Protein AF-A0AAU5YDT7-F1 (afdb_monomer_lite)

Secondary structure (DSSP, 8-state):
--SSPPHHHHHHHHHHHHHS--------B-TTS-B-SSSS--EE--SSTT--EEHHHHHHHHHHHHHHHHHHHHHHHHHHHHHHHHHHHHHHHHHTTS--

Sequence (100 aa):
MPEPLTDEYLKETQRIVAAAPTGPWAVEPNEYGLPDQVGPICYLETWADTQRIPVVEFIAFAREALPRYVGEVARLKDRVRELEVDALQSVTTGVERDDC

Foldseek 3Di:
DDPPDDPVNLVVLLVVLVPPDPDPLDQDADPVGFRQPPHDDQFDDDPDPPDTDGVSNVVNVCSVVVNVVSVVVVVVVVVVVVVVVVVVVVVVVVVVPPPD

pLDDT: mean 82.99, std 10.42, range [44.56, 93.69]

Structure (mmCIF, N/CA/C/O backbone):
data_AF-A0AAU5YDT7-F1
#
_entry.id   AF-A0AAU5YDT7-F1
#
loop_
_atom_site.group_PDB
_atom_site.id
_atom_site.type_symbol
_atom_site.label_atom_id
_atom_site.label_alt_id
_atom_site.label_comp_id
_atom_site.label_asym_id
_atom_site.label_entity_id
_atom_site.label_seq_id
_atom_site.pdbx_PDB_ins_code
_atom_site.Cartn_x
_atom_site.Cartn_y
_atom_site.Cartn_z
_atom_site.occupancy
_atom_site.B_iso_or_equiv
_atom_site.auth_seq_id
_atom_site.auth_comp_id
_atom_site.auth_asym_id
_atom_site.auth_atom_id
_atom_site.pdbx_PDB_model_num
ATOM 1 N N . MET A 1 1 ? 5.642 9.383 10.529 1.00 67.88 1 MET A N 1
ATOM 2 C CA . MET A 1 1 ? 4.271 8.836 10.526 1.00 67.88 1 MET A CA 1
ATOM 3 C C . MET A 1 1 ? 3.678 9.113 11.897 1.00 67.88 1 MET A C 1
ATOM 5 O O . MET A 1 1 ? 4.394 8.876 12.862 1.00 67.88 1 MET A O 1
ATOM 9 N N . PRO A 1 2 ? 2.477 9.703 12.007 1.00 74.56 2 PRO A N 1
ATOM 10 C CA . PRO A 1 2 ? 1.847 9.914 13.307 1.00 74.56 2 PRO A CA 1
ATOM 11 C C . PRO A 1 2 ? 1.399 8.571 13.895 1.00 74.56 2 PRO A C 1
ATOM 13 O O . PRO A 1 2 ? 0.846 7.746 13.174 1.00 74.56 2 PRO A O 1
ATOM 16 N N . GLU A 1 3 ? 1.620 8.358 15.189 1.00 77.50 3 GLU A N 1
ATOM 17 C CA . GLU A 1 3 ? 1.122 7.186 15.911 1.00 77.50 3 GLU A CA 1
ATOM 18 C C . GLU A 1 3 ? 0.261 7.654 17.096 1.00 77.50 3 GLU A C 1
ATOM 20 O O . GLU A 1 3 ? 0.758 8.420 17.926 1.00 77.50 3 GLU A O 1
ATOM 25 N N . PRO A 1 4 ? -1.022 7.243 17.182 1.00 82.56 4 PRO A N 1
ATOM 26 C CA . PRO A 1 4 ? -1.762 6.418 16.218 1.00 82.56 4 PRO A CA 1
ATOM 27 C C . PRO A 1 4 ? -2.064 7.157 14.897 1.00 82.56 4 PRO A C 1
ATOM 29 O O . PRO A 1 4 ? -2.126 8.386 14.848 1.00 82.56 4 PRO A O 1
ATOM 32 N N . LEU A 1 5 ? -2.285 6.403 13.813 1.00 86.44 5 LEU A N 1
ATOM 33 C CA . LEU A 1 5 ? -2.656 6.967 12.509 1.00 86.44 5 LEU A CA 1
ATOM 34 C C . LEU A 1 5 ? -3.983 7.738 12.608 1.00 86.44 5 LEU A C 1
ATOM 36 O O . LEU A 1 5 ? -4.993 7.176 13.033 1.00 86.44 5 LEU A O 1
ATOM 40 N N . THR A 1 6 ? -4.022 8.994 12.161 1.00 89.44 6 THR A N 1
ATOM 41 C CA . THR A 1 6 ? -5.255 9.804 12.118 1.00 89.44 6 THR A CA 1
ATOM 42 C C . THR A 1 6 ? -6.086 9.520 10.862 1.00 89.44 6 THR A C 1
ATOM 44 O O . THR A 1 6 ? -5.591 8.948 9.889 1.00 89.44 6 THR A O 1
ATOM 47 N N . ASP A 1 7 ? -7.366 9.907 10.860 1.00 88.88 7 ASP A N 1
ATOM 48 C CA . ASP A 1 7 ? -8.232 9.738 9.679 1.00 88.88 7 ASP A CA 1
ATOM 49 C C . ASP A 1 7 ? -7.811 10.664 8.543 1.00 88.88 7 ASP A C 1
ATOM 51 O O . ASP A 1 7 ? -7.847 10.279 7.377 1.00 88.88 7 ASP A O 1
ATOM 55 N N . GLU A 1 8 ? -7.383 11.879 8.878 1.00 88.81 8 GLU A N 1
ATOM 56 C CA . GLU A 1 8 ? -6.848 12.851 7.931 1.00 88.81 8 GLU A CA 1
ATOM 57 C C . GLU A 1 8 ? -5.616 12.287 7.226 1.00 88.81 8 GLU A C 1
ATOM 59 O O . GLU A 1 8 ? -5.504 12.396 6.006 1.00 88.81 8 GLU A O 1
ATOM 64 N N . TYR A 1 9 ? -4.732 11.621 7.974 1.00 89.56 9 TYR A N 1
ATOM 65 C CA . TYR A 1 9 ? -3.542 10.990 7.416 1.00 89.56 9 TYR A CA 1
ATOM 66 C C . TYR A 1 9 ? -3.894 9.843 6.459 1.00 89.56 9 TYR A C 1
ATOM 68 O O . TYR A 1 9 ? -3.312 9.739 5.379 1.00 89.56 9 TYR A O 1
ATOM 76 N N . LEU A 1 10 ? -4.876 9.007 6.811 1.00 90.06 10 LEU A N 1
ATOM 77 C CA . LEU A 1 10 ? -5.341 7.924 5.938 1.00 90.06 10 LEU A CA 1
ATOM 78 C C . LEU A 1 10 ? -6.011 8.455 4.667 1.00 90.06 10 LEU A C 1
ATOM 80 O O . LEU A 1 10 ? -5.711 7.970 3.577 1.00 90.06 10 LEU A O 1
ATOM 84 N N . LYS A 1 11 ? -6.858 9.485 4.784 1.00 90.44 11 LYS A N 1
ATOM 85 C CA . LYS A 1 11 ? -7.490 10.153 3.634 1.00 90.44 11 LYS A CA 1
ATOM 86 C C . LYS A 1 11 ? -6.448 10.743 2.695 1.00 90.44 11 LYS A C 1
ATOM 88 O O . LYS A 1 11 ? -6.558 10.583 1.482 1.00 90.44 11 LYS A O 1
ATOM 93 N N . GLU A 1 12 ? -5.435 11.406 3.243 1.00 92.25 12 GLU A N 1
ATOM 94 C CA . GLU A 1 12 ? -4.364 11.984 2.438 1.00 92.25 12 GLU A CA 1
ATOM 95 C C . GLU A 1 12 ? -3.523 10.900 1.757 1.00 92.25 12 GLU A C 1
ATOM 97 O O . GLU A 1 12 ? -3.283 10.965 0.553 1.00 92.25 12 GLU A O 1
ATOM 102 N N . THR A 1 13 ? -3.182 9.832 2.480 1.00 89.69 13 THR A N 1
ATOM 103 C CA . THR A 1 13 ? -2.478 8.671 1.915 1.00 89.69 13 THR A CA 1
ATOM 104 C C . THR A 1 13 ? -3.275 8.045 0.769 1.00 89.69 13 THR A C 1
ATOM 106 O O . THR A 1 13 ? -2.722 7.766 -0.293 1.00 89.69 13 THR A O 1
ATOM 109 N N . GLN A 1 14 ? -4.590 7.879 0.935 1.00 89.44 14 GLN A N 1
ATOM 110 C CA . GLN A 1 14 ? -5.465 7.358 -0.113 1.00 89.44 14 GLN A CA 1
ATOM 111 C C . GLN A 1 14 ? -5.471 8.254 -1.359 1.00 89.44 14 GLN A C 1
ATOM 113 O O . GLN A 1 14 ? -5.431 7.734 -2.473 1.00 89.44 14 GLN A O 1
ATOM 118 N N . ARG A 1 15 ? -5.492 9.585 -1.194 1.00 89.81 15 ARG A N 1
ATOM 119 C CA . ARG A 1 15 ? -5.413 10.532 -2.320 1.00 89.81 15 ARG A CA 1
ATOM 120 C C . ARG A 1 15 ? -4.093 10.413 -3.068 1.00 89.81 15 ARG A C 1
ATOM 122 O O . ARG A 1 15 ? -4.113 10.349 -4.292 1.00 89.81 15 ARG A O 1
ATOM 129 N N . ILE A 1 16 ? -2.972 10.346 -2.348 1.00 89.44 16 ILE A N 1
ATOM 130 C CA . ILE A 1 16 ? -1.637 10.189 -2.943 1.00 89.44 16 ILE A CA 1
ATOM 131 C C . ILE A 1 16 ? -1.571 8.892 -3.755 1.00 89.44 16 ILE A C 1
ATOM 133 O O . ILE A 1 16 ? -1.170 8.907 -4.917 1.00 89.44 16 ILE A O 1
ATOM 137 N N . VAL A 1 17 ? -2.023 7.780 -3.170 1.00 87.62 17 VAL A N 1
ATOM 138 C CA . VAL A 1 17 ? -2.055 6.473 -3.840 1.00 87.62 17 VAL A CA 1
ATOM 139 C C . VAL A 1 17 ? -2.961 6.503 -5.076 1.00 87.62 17 VAL A C 1
ATOM 141 O O . VAL A 1 17 ? -2.587 5.978 -6.122 1.00 87.62 17 VAL A O 1
ATOM 144 N N . ALA A 1 18 ? -4.131 7.142 -4.992 1.00 86.31 18 ALA A N 1
ATOM 145 C CA . ALA A 1 18 ? -5.064 7.255 -6.113 1.00 86.31 18 ALA A CA 1
ATOM 146 C C . ALA A 1 18 ? -4.549 8.165 -7.243 1.00 86.31 18 ALA A C 1
ATOM 148 O O . ALA A 1 18 ? -4.871 7.933 -8.407 1.00 86.31 18 ALA A O 1
ATOM 149 N N . ALA A 1 19 ? -3.749 9.182 -6.913 1.00 87.19 19 ALA A N 1
ATOM 150 C CA . ALA A 1 19 ? -3.140 10.095 -7.877 1.00 87.19 19 ALA A CA 1
ATOM 151 C C . ALA A 1 19 ? -1.902 9.505 -8.575 1.00 87.19 19 ALA A C 1
ATOM 153 O O . ALA A 1 19 ? -1.413 10.087 -9.545 1.00 87.19 19 ALA A O 1
ATOM 154 N N . ALA A 1 20 ? -1.385 8.366 -8.100 1.00 83.06 20 ALA A N 1
ATOM 155 C CA . ALA A 1 20 ? -0.212 7.738 -8.685 1.00 83.06 20 ALA A CA 1
ATOM 156 C C . ALA A 1 20 ? -0.485 7.330 -10.151 1.00 83.06 20 ALA A C 1
ATOM 158 O O . ALA A 1 20 ? -1.471 6.628 -10.426 1.00 83.06 20 ALA A O 1
ATOM 159 N N . PRO A 1 21 ? 0.379 7.739 -11.103 1.00 78.56 21 PRO A N 1
ATOM 160 C CA . PRO A 1 21 ? 0.159 7.517 -12.527 1.00 78.56 21 PRO A CA 1
ATOM 161 C C . PRO A 1 21 ? 0.004 6.034 -12.856 1.00 78.56 21 PRO A C 1
ATOM 163 O O . PRO A 1 21 ? 0.554 5.160 -12.188 1.00 78.56 21 PRO A O 1
ATOM 166 N N . THR A 1 22 ? -0.779 5.742 -13.896 1.00 73.81 22 THR A N 1
ATOM 167 C CA . THR A 1 22 ? -1.146 4.361 -14.220 1.00 73.81 22 THR A CA 1
ATOM 168 C C . THR A 1 22 ? -0.001 3.560 -14.802 1.00 73.81 22 THR A C 1
ATOM 170 O O . THR A 1 22 ? 0.082 2.386 -14.464 1.00 73.81 22 THR A O 1
ATOM 173 N N . GLY A 1 23 ? 0.865 4.235 -15.570 1.00 68.06 23 GLY A N 1
ATOM 174 C CA . GLY A 1 23 ? 2.113 3.756 -16.165 1.00 68.06 23 GLY A CA 1
ATOM 175 C C . GLY A 1 23 ? 1.986 2.512 -17.057 1.00 68.06 23 GLY A C 1
ATOM 176 O O . GLY A 1 23 ? 1.221 1.597 -16.764 1.00 68.06 23 GLY A O 1
ATOM 177 N N . PRO A 1 24 ? 2.793 2.384 -18.117 1.00 70.31 24 PRO A N 1
ATOM 178 C CA . PRO A 1 24 ? 3.411 1.099 -18.384 1.00 70.31 24 PRO A CA 1
ATOM 179 C C . PRO A 1 24 ? 4.528 0.893 -17.344 1.00 70.31 24 PRO A C 1
ATOM 181 O O . PRO A 1 24 ? 5.502 1.637 -17.322 1.00 70.31 24 PRO A O 1
ATOM 184 N N . TRP A 1 25 ? 4.373 -0.094 -16.457 1.00 77.44 25 TRP A N 1
ATOM 185 C CA . TRP A 1 25 ? 5.394 -0.480 -15.463 1.00 77.44 25 TRP A CA 1
ATOM 186 C C . TRP A 1 25 ? 6.165 -1.738 -15.878 1.00 77.44 25 TRP A C 1
ATOM 188 O O . TRP A 1 25 ? 6.690 -2.469 -15.041 1.00 77.44 25 TRP A O 1
ATOM 198 N N . ALA A 1 26 ? 6.184 -2.030 -17.179 1.00 82.88 26 ALA A N 1
ATOM 199 C CA . ALA A 1 26 ? 6.962 -3.137 -17.705 1.00 82.88 26 ALA A CA 1
ATOM 200 C C . ALA A 1 26 ? 8.456 -2.877 -17.472 1.00 82.88 26 ALA A C 1
ATOM 202 O O . ALA A 1 26 ? 8.932 -1.744 -17.569 1.00 82.88 26 ALA A O 1
ATOM 203 N N . VAL A 1 27 ? 9.192 -3.938 -17.151 1.00 84.81 27 VAL A N 1
ATOM 204 C CA . VAL A 1 27 ? 10.639 -3.853 -16.977 1.00 84.81 27 VAL A CA 1
ATOM 205 C C . VAL A 1 27 ? 11.305 -3.717 -18.349 1.00 84.81 27 VAL A C 1
ATOM 207 O O . VAL A 1 27 ? 11.172 -4.597 -19.196 1.00 84.81 27 VAL A O 1
ATOM 210 N N . GLU A 1 28 ? 12.033 -2.624 -18.549 1.00 87.38 28 GLU A N 1
ATOM 211 C CA . GLU A 1 28 ? 12.803 -2.304 -19.744 1.00 87.38 28 GLU A CA 1
ATOM 212 C C . GLU A 1 28 ? 14.292 -2.289 -19.370 1.00 87.38 28 GLU A C 1
ATOM 214 O O . GLU A 1 28 ? 14.690 -1.532 -18.479 1.00 87.38 28 GLU A O 1
ATOM 219 N N . PRO A 1 29 ? 15.125 -3.134 -19.997 1.00 87.38 29 PRO A N 1
ATOM 220 C CA . PRO A 1 29 ? 16.553 -3.161 -19.719 1.00 87.38 29 PRO A CA 1
ATOM 221 C C . PRO A 1 29 ? 17.275 -1.958 -20.346 1.00 87.38 29 PRO A C 1
ATOM 223 O O . PRO A 1 29 ? 16.960 -1.544 -21.461 1.00 87.38 29 PRO A O 1
ATOM 226 N N . ASN A 1 30 ? 18.291 -1.440 -19.656 1.00 86.12 30 ASN A N 1
ATOM 227 C CA . ASN A 1 30 ? 19.221 -0.444 -20.187 1.00 86.12 30 ASN A CA 1
ATOM 228 C C . ASN A 1 30 ? 20.297 -1.081 -21.095 1.00 86.12 30 ASN A C 1
ATOM 230 O O . ASN A 1 30 ? 20.283 -2.284 -21.366 1.00 86.12 30 ASN A O 1
ATOM 234 N N . GLU A 1 31 ? 21.270 -0.281 -21.542 1.00 88.75 31 GLU A N 1
ATOM 235 C CA . GLU A 1 31 ? 22.378 -0.730 -22.405 1.00 88.75 31 GLU A CA 1
ATOM 236 C C . GLU A 1 31 ? 23.256 -1.840 -21.788 1.00 88.75 31 GLU A C 1
ATOM 238 O O . GLU A 1 31 ? 23.920 -2.577 -22.515 1.00 88.75 31 GLU A O 1
ATOM 243 N N . TYR A 1 32 ? 23.213 -2.008 -20.462 1.00 86.81 32 TYR A N 1
ATOM 244 C CA . TYR A 1 32 ? 23.917 -3.054 -19.713 1.00 86.81 32 TYR A CA 1
ATOM 245 C C . TYR A 1 32 ? 23.024 -4.258 -19.372 1.00 86.81 32 TYR A C 1
ATOM 247 O O . TYR A 1 32 ? 23.467 -5.175 -18.680 1.00 86.81 32 TYR A O 1
ATOM 255 N N . GLY A 1 33 ? 21.767 -4.271 -19.827 1.00 86.38 33 GLY A N 1
ATOM 256 C CA . GLY A 1 33 ? 20.802 -5.325 -19.513 1.00 86.38 33 GLY A CA 1
ATOM 257 C C . GLY A 1 33 ? 20.171 -5.214 -18.120 1.00 86.38 33 GLY A C 1
ATOM 258 O O . GLY A 1 33 ? 19.590 -6.190 -17.646 1.00 86.38 33 GLY A O 1
ATOM 259 N N . LEU A 1 34 ? 20.291 -4.064 -17.447 1.00 86.88 34 LEU A N 1
ATOM 260 C CA . LEU A 1 34 ? 19.790 -3.842 -16.087 1.00 86.88 34 LEU A CA 1
ATOM 261 C C . LEU A 1 34 ? 18.457 -3.073 -16.087 1.00 86.88 34 LEU A C 1
ATOM 263 O O . LEU A 1 34 ? 18.268 -2.200 -16.933 1.00 86.88 34 LEU A O 1
ATOM 267 N N . PRO A 1 35 ? 17.542 -3.350 -15.141 1.00 84.88 35 PRO A N 1
ATOM 268 C CA . PRO A 1 35 ? 16.306 -2.586 -14.985 1.00 84.88 35 PRO A CA 1
ATOM 269 C C . PRO A 1 35 ? 16.603 -1.231 -14.323 1.00 84.88 35 PRO A C 1
ATOM 271 O O . PRO A 1 35 ? 16.903 -1.184 -13.135 1.00 84.88 35 PRO A O 1
ATOM 274 N N . ASP A 1 36 ? 16.558 -0.134 -15.077 1.00 82.56 36 ASP A N 1
ATOM 275 C CA . ASP A 1 36 ? 17.075 1.182 -14.647 1.00 82.56 36 ASP A CA 1
ATOM 276 C C . ASP A 1 36 ? 16.108 2.343 -14.956 1.00 82.56 36 ASP A C 1
ATOM 278 O O . ASP A 1 36 ? 16.502 3.476 -15.213 1.00 82.56 36 ASP A O 1
ATOM 282 N N . GLN A 1 37 ? 14.796 2.082 -14.971 1.00 84.50 37 GLN A N 1
ATOM 283 C CA . GLN A 1 37 ? 13.820 3.119 -15.350 1.00 84.50 37 GLN A CA 1
ATOM 284 C C . GLN A 1 37 ? 13.459 4.087 -14.208 1.00 84.50 37 GLN A C 1
ATOM 286 O O . GLN A 1 37 ? 12.735 5.055 -14.433 1.00 84.50 37 GLN A O 1
ATOM 291 N N . VAL A 1 38 ? 13.911 3.830 -12.974 1.00 78.19 38 VAL A N 1
ATOM 292 C CA . VAL A 1 38 ? 13.449 4.533 -11.754 1.00 78.19 38 VAL A CA 1
ATOM 293 C C . VAL A 1 38 ? 14.577 5.099 -10.883 1.00 78.19 38 VAL A C 1
ATOM 295 O O . VAL A 1 38 ? 14.320 5.548 -9.767 1.00 78.19 38 VAL A O 1
ATOM 298 N N . GLY A 1 39 ? 15.809 5.150 -11.400 1.00 75.25 39 GLY A N 1
ATOM 299 C CA . GLY A 1 39 ? 16.962 5.760 -10.732 1.00 75.25 39 GLY A CA 1
ATOM 300 C C . GLY A 1 39 ? 18.071 4.759 -10.388 1.00 75.25 39 GLY A C 1
ATOM 301 O O . GLY A 1 39 ? 17.998 3.605 -10.786 1.00 75.25 39 GLY A O 1
ATOM 302 N N . PRO A 1 40 ? 19.088 5.166 -9.603 1.00 78.31 40 PRO A N 1
ATOM 303 C CA . PRO A 1 40 ? 20.379 4.467 -9.497 1.00 78.31 40 PRO A CA 1
ATOM 304 C C . PRO A 1 40 ? 20.322 3.079 -8.836 1.00 78.31 40 PRO A C 1
ATOM 306 O O . PRO A 1 40 ? 21.342 2.399 -8.738 1.00 78.31 40 PRO A O 1
ATOM 309 N N . ILE A 1 41 ? 19.156 2.677 -8.330 1.00 82.38 41 ILE A N 1
ATOM 310 C CA . ILE A 1 41 ? 18.930 1.396 -7.669 1.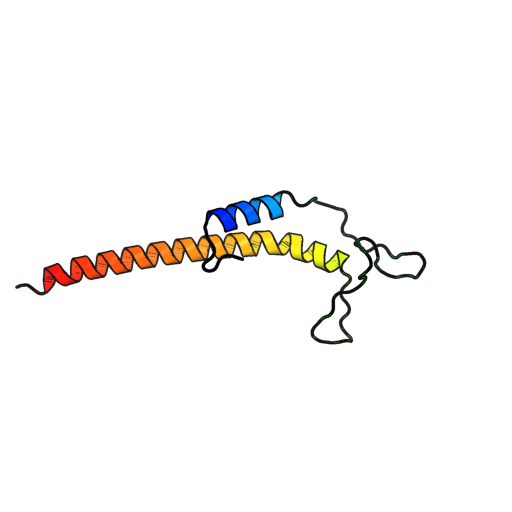00 82.38 41 ILE A CA 1
ATOM 311 C C . ILE A 1 41 ? 18.104 0.528 -8.619 1.00 82.38 41 ILE A C 1
ATOM 313 O O . ILE A 1 41 ? 16.901 0.730 -8.766 1.00 82.38 41 ILE A O 1
ATOM 317 N N . CYS A 1 42 ? 18.747 -0.459 -9.241 1.00 84.50 42 CYS A N 1
ATOM 3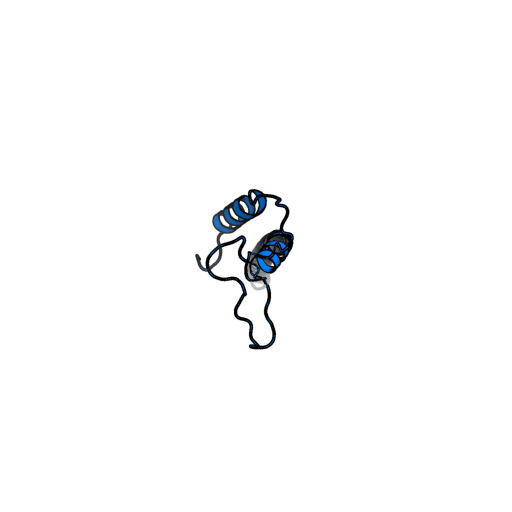18 C CA . CYS A 1 42 ? 18.076 -1.360 -10.181 1.00 84.50 42 CYS A CA 1
ATOM 319 C C . CYS A 1 42 ? 17.216 -2.422 -9.478 1.00 84.50 42 CYS A C 1
ATOM 321 O O . CYS A 1 42 ? 16.157 -2.812 -9.974 1.00 84.50 42 CYS A O 1
ATOM 323 N N . TYR A 1 43 ? 17.658 -2.891 -8.308 1.00 88.06 43 TYR A N 1
ATOM 324 C CA . TYR A 1 43 ? 17.032 -3.988 -7.571 1.00 88.06 43 TYR A CA 1
ATOM 325 C C . TYR A 1 43 ? 16.803 -3.619 -6.110 1.00 88.06 43 TYR A C 1
ATOM 327 O O . TYR A 1 43 ? 17.617 -2.924 -5.508 1.00 88.06 43 TYR A O 1
ATOM 335 N N . LEU A 1 44 ? 15.724 -4.137 -5.531 1.00 87.44 44 LEU A N 1
ATOM 336 C CA . LEU A 1 44 ? 15.518 -4.099 -4.092 1.00 87.44 44 LEU A CA 1
ATOM 337 C C . LEU A 1 44 ? 16.437 -5.076 -3.366 1.00 87.44 44 LEU A C 1
ATOM 339 O O . LEU A 1 44 ? 16.596 -6.225 -3.787 1.00 87.44 44 LEU A O 1
ATOM 343 N N . GLU A 1 45 ? 16.944 -4.633 -2.221 1.00 81.69 45 GLU A N 1
ATOM 344 C CA . GLU A 1 45 ? 17.490 -5.526 -1.207 1.00 81.69 45 GLU A CA 1
ATOM 345 C C . GLU A 1 45 ? 16.336 -6.309 -0.576 1.00 81.69 45 GLU A C 1
ATOM 347 O O . GLU A 1 45 ? 15.359 -5.737 -0.086 1.00 81.69 45 GLU A O 1
ATOM 352 N N . THR A 1 46 ? 16.427 -7.632 -0.628 1.00 82.00 46 THR A N 1
ATOM 353 C CA . THR A 1 46 ? 15.456 -8.527 0.000 1.00 82.00 46 THR A CA 1
ATOM 354 C C . THR A 1 46 ? 16.126 -9.288 1.143 1.00 82.00 46 THR A C 1
ATOM 356 O O . THR A 1 46 ? 17.316 -9.138 1.404 1.00 82.00 46 THR A O 1
ATOM 359 N N . TRP A 1 47 ? 15.363 -10.125 1.844 1.00 78.94 47 TRP A N 1
ATOM 360 C CA . TRP A 1 47 ? 15.880 -10.958 2.932 1.00 78.94 47 TRP A CA 1
ATOM 361 C C . TRP A 1 47 ? 16.885 -12.034 2.466 1.00 78.94 47 TRP A C 1
ATOM 363 O O . TRP A 1 47 ? 17.509 -12.675 3.310 1.00 78.94 47 TRP A O 1
ATOM 373 N N . ALA A 1 48 ? 17.038 -12.248 1.152 1.00 84.56 48 ALA A N 1
ATOM 374 C CA . ALA A 1 48 ? 17.986 -13.189 0.567 1.00 84.56 48 ALA A CA 1
ATOM 375 C C . ALA A 1 48 ? 18.709 -12.575 -0.643 1.00 84.56 48 ALA A C 1
ATOM 377 O O . ALA A 1 48 ? 18.071 -12.169 -1.610 1.00 84.56 48 ALA A O 1
ATOM 378 N N . ASP A 1 49 ? 20.044 -12.620 -0.657 1.00 75.69 49 ASP A N 1
ATOM 379 C CA . ASP A 1 49 ? 20.877 -12.042 -1.731 1.00 75.69 49 ASP A CA 1
ATOM 380 C C . ASP A 1 49 ? 20.606 -12.632 -3.130 1.00 75.69 49 ASP A C 1
ATOM 382 O O . ASP A 1 49 ? 20.920 -12.028 -4.160 1.00 75.69 49 ASP A O 1
ATOM 386 N N . THR A 1 50 ? 20.027 -13.834 -3.181 1.00 80.75 50 THR A N 1
ATOM 387 C CA . THR A 1 50 ? 19.641 -14.521 -4.421 1.00 80.75 50 THR A CA 1
ATOM 388 C C . THR A 1 50 ? 18.314 -14.029 -4.992 1.00 80.75 50 THR A C 1
ATOM 390 O O . THR A 1 50 ? 18.035 -14.262 -6.168 1.00 80.75 50 THR A O 1
ATOM 393 N N . GLN A 1 51 ? 17.496 -13.340 -4.195 1.00 81.50 51 GLN A N 1
ATOM 394 C CA . GLN A 1 51 ? 16.233 -12.759 -4.628 1.00 81.50 51 GLN A CA 1
ATOM 395 C C . GLN A 1 51 ? 16.451 -11.298 -5.008 1.00 81.50 51 GLN A C 1
ATOM 397 O O . GLN A 1 51 ? 16.559 -10.415 -4.159 1.00 81.50 51 GLN A O 1
ATOM 402 N N . ARG A 1 52 ? 16.495 -11.051 -6.317 1.00 84.00 52 ARG A N 1
ATOM 403 C CA . ARG A 1 52 ? 16.565 -9.708 -6.888 1.00 84.00 52 ARG A CA 1
ATOM 404 C C . ARG A 1 52 ? 15.228 -9.362 -7.514 1.00 84.00 52 ARG A C 1
ATOM 406 O O . ARG A 1 52 ? 14.822 -9.999 -8.481 1.00 84.00 52 ARG A O 1
ATOM 413 N N . ILE A 1 53 ? 14.570 -8.344 -6.971 1.00 87.75 53 ILE A N 1
ATOM 414 C CA . ILE A 1 53 ? 13.321 -7.812 -7.518 1.00 87.75 53 ILE A CA 1
ATOM 415 C C . ILE A 1 53 ? 13.644 -6.459 -8.154 1.00 87.75 53 ILE A C 1
ATOM 417 O O . ILE A 1 53 ? 14.124 -5.577 -7.436 1.00 87.75 53 ILE A O 1
ATOM 421 N N . PRO A 1 54 ? 13.434 -6.273 -9.469 1.00 90.00 54 PRO A N 1
ATOM 422 C CA . PRO A 1 54 ? 13.559 -4.970 -10.110 1.00 90.00 54 PRO A CA 1
ATOM 423 C C . PRO A 1 54 ? 12.71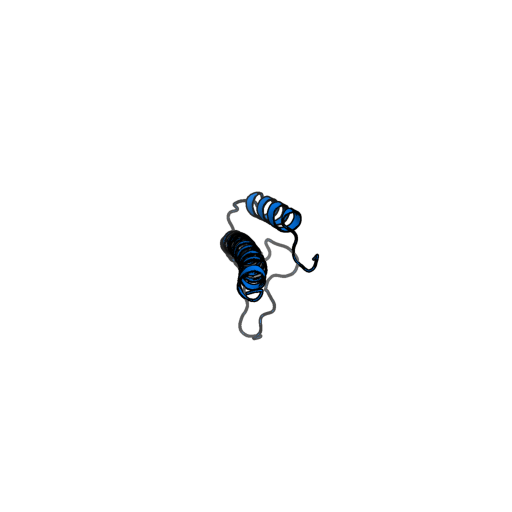9 -3.914 -9.387 1.00 90.00 54 PRO A C 1
ATOM 425 O O . PRO A 1 54 ? 11.546 -4.146 -9.091 1.00 90.00 54 PRO A O 1
ATOM 428 N N . VAL A 1 55 ? 13.281 -2.732 -9.131 1.00 89.19 55 VAL A N 1
ATOM 429 C CA . VAL A 1 55 ? 12.556 -1.674 -8.398 1.00 89.19 55 VAL A CA 1
ATOM 430 C C . VAL A 1 55 ? 11.275 -1.262 -9.130 1.00 89.19 55 VAL A C 1
ATOM 432 O O . VAL A 1 55 ? 10.248 -1.026 -8.498 1.00 89.19 55 VAL A O 1
ATOM 435 N N . VAL A 1 56 ? 11.294 -1.249 -10.465 1.00 88.31 56 VAL A N 1
ATOM 436 C CA . VAL A 1 56 ? 10.108 -0.956 -11.290 1.00 88.31 56 VAL A CA 1
ATOM 437 C C . VAL A 1 56 ? 8.993 -1.975 -11.071 1.00 88.31 56 VAL A C 1
ATOM 439 O O . VAL A 1 56 ? 7.831 -1.602 -10.927 1.00 88.31 56 VAL A O 1
ATOM 442 N N . GLU A 1 57 ? 9.350 -3.256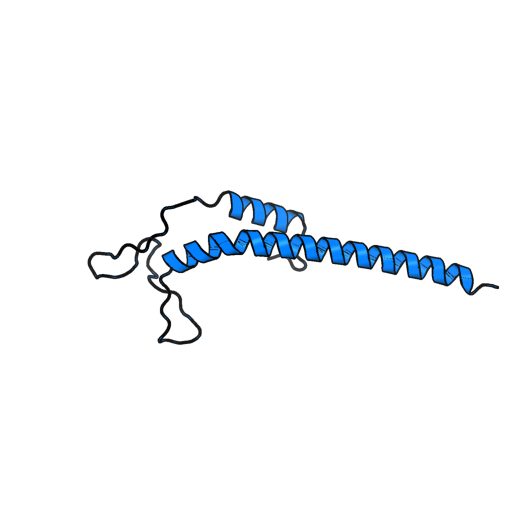 -10.997 1.00 88.25 57 GLU A N 1
ATOM 443 C CA . GLU A 1 57 ? 8.398 -4.340 -10.764 1.00 88.25 57 GLU A CA 1
ATOM 444 C C . GLU A 1 57 ? 7.804 -4.248 -9.353 1.00 88.25 57 GLU A C 1
ATOM 446 O O . GLU A 1 57 ? 6.593 -4.365 -9.164 1.00 88.25 57 GLU A O 1
ATOM 451 N N . PHE A 1 58 ? 8.632 -3.921 -8.360 1.00 88.19 58 PHE A N 1
ATOM 452 C CA . PHE A 1 58 ? 8.146 -3.628 -7.017 1.00 88.19 58 PHE A CA 1
ATOM 453 C C . PHE A 1 58 ? 7.154 -2.460 -6.987 1.00 88.19 58 PHE A C 1
ATOM 455 O O . PHE A 1 58 ? 6.112 -2.569 -6.342 1.00 88.19 58 PHE A O 1
ATOM 462 N N . ILE A 1 59 ? 7.444 -1.357 -7.684 1.00 86.44 59 ILE A N 1
ATOM 463 C CA . ILE A 1 59 ? 6.543 -0.198 -7.760 1.00 86.44 59 ILE A CA 1
ATOM 464 C C . ILE A 1 59 ? 5.203 -0.602 -8.387 1.00 86.44 59 ILE A C 1
ATOM 466 O O . ILE A 1 59 ? 4.151 -0.198 -7.881 1.00 86.44 59 ILE A O 1
ATOM 470 N N . ALA A 1 60 ? 5.226 -1.442 -9.428 1.00 87.19 60 ALA A N 1
ATOM 471 C CA . ALA A 1 60 ? 4.019 -1.982 -10.048 1.00 87.19 60 ALA A CA 1
ATOM 472 C C . ALA A 1 60 ? 3.157 -2.746 -9.028 1.00 87.19 60 ALA A C 1
ATOM 474 O O . ALA A 1 60 ? 1.969 -2.453 -8.878 1.00 87.19 60 ALA A O 1
ATOM 475 N N . PHE A 1 61 ? 3.762 -3.661 -8.261 1.00 87.25 61 PHE A N 1
ATOM 476 C CA . PHE A 1 61 ? 3.054 -4.412 -7.221 1.00 87.25 61 PHE A CA 1
ATOM 477 C C . PHE A 1 61 ? 2.551 -3.523 -6.081 1.00 87.25 61 PHE A C 1
ATOM 479 O O . PHE A 1 61 ? 1.402 -3.649 -5.648 1.00 87.25 61 PHE A O 1
ATOM 486 N N . ALA A 1 62 ? 3.386 -2.602 -5.597 1.00 87.31 62 ALA A N 1
ATOM 487 C CA . ALA A 1 62 ? 3.034 -1.690 -4.516 1.00 87.31 62 ALA A CA 1
ATOM 488 C C . ALA A 1 62 ? 1.810 -0.846 -4.888 1.00 87.31 62 ALA A C 1
ATOM 490 O O . ALA A 1 62 ? 0.8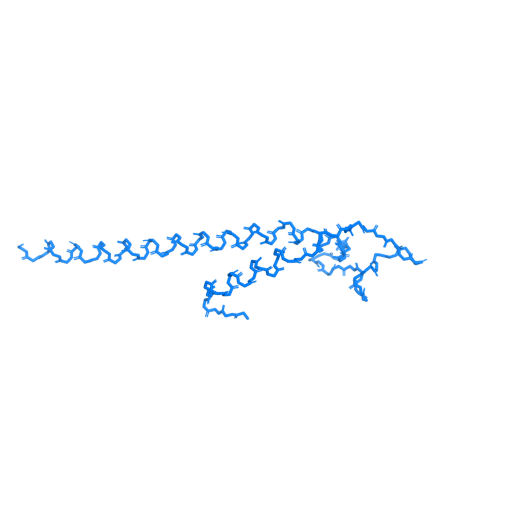95 -0.688 -4.081 1.00 87.31 62 ALA A O 1
ATOM 491 N N . ARG A 1 63 ? 1.737 -0.373 -6.133 1.00 84.12 63 ARG A N 1
ATOM 492 C CA . ARG A 1 63 ? 0.605 0.404 -6.639 1.00 84.12 63 ARG A CA 1
ATOM 493 C C . ARG A 1 63 ? -0.724 -0.351 -6.576 1.00 84.12 63 ARG A C 1
ATOM 495 O O . ARG A 1 63 ? -1.751 0.258 -6.287 1.00 84.12 63 ARG A O 1
ATOM 502 N N . GLU A 1 64 ? -0.727 -1.656 -6.826 1.00 83.69 64 GLU A N 1
ATOM 503 C CA . GLU A 1 64 ? -1.944 -2.470 -6.725 1.00 83.69 64 GLU A CA 1
ATOM 504 C C . GLU A 1 64 ? -2.316 -2.821 -5.280 1.00 83.69 64 GLU A C 1
ATOM 506 O O . GLU A 1 64 ? -3.500 -2.916 -4.940 1.00 83.69 64 GLU A O 1
ATOM 511 N N . ALA A 1 65 ? -1.313 -3.033 -4.428 1.00 88.44 65 ALA A N 1
ATOM 512 C CA . ALA A 1 65 ? -1.507 -3.483 -3.055 1.00 88.44 65 ALA A CA 1
ATOM 513 C C . ALA A 1 65 ? -1.873 -2.337 -2.096 1.00 88.44 65 ALA A C 1
ATOM 515 O O . ALA A 1 65 ? -2.764 -2.495 -1.259 1.00 88.44 65 ALA A O 1
ATOM 516 N N . LEU A 1 66 ? -1.237 -1.169 -2.238 1.00 90.31 66 LEU A N 1
ATOM 517 C CA . LEU A 1 66 ? -1.411 -0.021 -1.341 1.00 90.31 66 LEU A CA 1
ATOM 518 C C . LEU A 1 66 ? -2.874 0.436 -1.184 1.00 90.31 66 LEU A C 1
ATOM 520 O O . LEU A 1 66 ? -3.292 0.618 -0.039 1.00 90.31 66 LEU A O 1
ATOM 524 N N . PRO A 1 67 ? -3.698 0.557 -2.248 1.00 88.06 67 PRO A N 1
ATOM 525 C CA . PRO A 1 67 ? -5.114 0.893 -2.090 1.00 88.06 67 PRO A CA 1
ATOM 526 C C . PRO A 1 67 ? -5.866 -0.092 -1.186 1.00 88.06 67 PRO A C 1
ATOM 528 O O . PRO A 1 67 ? -6.717 0.314 -0.393 1.00 88.06 67 PRO A O 1
ATOM 531 N N . ARG A 1 68 ? -5.543 -1.391 -1.285 1.00 88.62 68 ARG A N 1
ATOM 532 C CA . ARG A 1 68 ? -6.189 -2.451 -0.496 1.00 88.62 68 ARG A CA 1
ATOM 533 C C . ARG A 1 68 ? -5.825 -2.316 0.978 1.00 88.62 68 ARG A C 1
ATOM 535 O O . ARG A 1 68 ? -6.712 -2.372 1.823 1.00 88.62 68 ARG A O 1
ATOM 542 N N . TYR A 1 69 ? -4.546 -2.086 1.271 1.00 91.88 69 TYR A N 1
ATOM 543 C CA . TYR A 1 69 ? -4.059 -1.928 2.642 1.00 91.88 69 TYR A CA 1
ATOM 544 C C . TYR A 1 69 ? -4.599 -0.663 3.306 1.00 91.88 69 TYR A C 1
ATOM 546 O O . TYR A 1 69 ? -5.061 -0.730 4.441 1.00 91.88 69 TYR A O 1
ATOM 554 N N . VAL A 1 70 ? -4.628 0.468 2.595 1.00 90.94 70 VAL A N 1
ATOM 555 C CA . VAL A 1 70 ? -5.215 1.711 3.124 1.00 90.94 70 VAL A CA 1
ATOM 556 C C . VAL A 1 70 ? -6.701 1.520 3.439 1.00 90.94 70 VAL A C 1
ATOM 558 O O . VAL A 1 70 ? -7.159 1.917 4.510 1.00 90.94 70 VAL A O 1
ATOM 561 N N . GLY A 1 71 ? -7.448 0.860 2.546 1.00 87.81 71 GLY A N 1
ATOM 562 C CA . GLY A 1 71 ? -8.858 0.546 2.782 1.00 87.81 71 GLY A CA 1
ATOM 563 C C . GLY A 1 71 ? -9.083 -0.395 3.969 1.00 87.81 71 GLY A C 1
ATOM 564 O O . GLY A 1 71 ? -10.044 -0.216 4.714 1.00 87.81 71 GLY A O 1
ATOM 565 N N . GLU A 1 72 ? -8.200 -1.374 4.172 1.00 92.81 72 GLU A N 1
ATOM 566 C CA . GLU A 1 72 ? -8.289 -2.298 5.306 1.00 92.81 72 GLU A CA 1
ATOM 567 C C . GLU A 1 72 ? -8.019 -1.601 6.640 1.00 92.81 72 GLU A C 1
ATOM 569 O O . GLU A 1 72 ? -8.799 -1.751 7.577 1.00 92.81 72 GLU A O 1
ATOM 574 N N . VAL A 1 73 ? -6.980 -0.765 6.714 1.00 92.56 73 VAL A N 1
ATOM 575 C CA . VAL A 1 73 ? -6.685 0.026 7.918 1.00 92.56 73 VAL A CA 1
ATOM 576 C C . VAL A 1 73 ? -7.858 0.941 8.277 1.00 92.56 73 VAL A C 1
ATOM 578 O O . VAL A 1 73 ? -8.221 1.028 9.449 1.00 92.56 73 VAL A O 1
ATOM 581 N N . ALA A 1 74 ? -8.486 1.588 7.290 1.00 88.94 74 ALA A N 1
ATOM 582 C CA . ALA A 1 74 ? -9.662 2.424 7.527 1.00 88.94 74 ALA A CA 1
ATOM 583 C C . ALA A 1 74 ? -10.835 1.618 8.120 1.00 88.94 74 ALA A C 1
ATOM 585 O O . ALA A 1 74 ? -11.372 2.003 9.157 1.00 88.94 74 ALA A O 1
ATOM 586 N N . ARG A 1 75 ? -11.166 0.455 7.536 1.00 90.62 75 ARG A N 1
ATOM 587 C CA . ARG A 1 75 ? -12.217 -0.439 8.060 1.00 90.62 75 ARG A CA 1
ATOM 588 C C . ARG A 1 75 ? -11.929 -0.919 9.478 1.00 90.62 75 ARG A C 1
ATOM 590 O O . ARG A 1 75 ? -12.827 -0.928 10.316 1.00 90.62 75 ARG A O 1
ATOM 597 N N . LEU A 1 76 ? -10.688 -1.320 9.751 1.00 93.19 76 LEU A N 1
ATOM 598 C CA . LEU A 1 76 ? -10.286 -1.775 11.080 1.00 93.19 76 LEU A CA 1
ATOM 599 C C . LEU A 1 76 ? -10.421 -0.654 12.115 1.00 93.19 76 LEU A C 1
ATOM 601 O O . LEU A 1 76 ? -10.892 -0.909 13.219 1.00 93.19 76 LEU A O 1
ATOM 605 N N . LYS A 1 77 ? -10.078 0.590 11.761 1.00 90.50 77 LYS A N 1
ATOM 606 C CA . LYS A 1 77 ? -10.279 1.744 12.648 1.00 90.50 77 LYS A CA 1
ATOM 607 C C . LYS A 1 77 ? -11.749 2.019 12.941 1.00 90.50 77 LYS A C 1
ATOM 609 O O . LYS A 1 77 ? -12.086 2.269 14.096 1.00 90.50 77 LYS A O 1
ATOM 614 N N . ASP A 1 78 ? -12.608 1.964 11.930 1.00 90.44 78 ASP A N 1
ATOM 615 C CA . ASP A 1 78 ? -14.048 2.145 12.129 1.00 90.44 78 ASP A CA 1
ATOM 616 C C . ASP A 1 78 ? -14.606 1.043 13.036 1.00 90.44 78 ASP A C 1
ATOM 618 O O . ASP A 1 78 ? -15.319 1.332 13.996 1.00 90.44 78 ASP A O 1
ATOM 622 N N . ARG A 1 79 ? -14.175 -0.207 12.825 1.00 93.06 79 ARG A N 1
ATOM 623 C CA . ARG A 1 79 ? -14.574 -1.327 13.678 1.00 93.06 79 ARG A CA 1
ATOM 624 C C . ARG A 1 79 ? -14.112 -1.166 15.127 1.00 93.06 79 ARG A C 1
ATOM 626 O O . ARG A 1 79 ? -14.864 -1.496 16.039 1.00 93.06 79 ARG A O 1
ATOM 633 N N . VAL A 1 80 ? -12.895 -0.670 15.350 1.00 93.00 80 VAL A N 1
ATOM 634 C CA . VAL A 1 80 ? -12.390 -0.374 16.701 1.00 93.00 80 VAL A CA 1
ATOM 635 C C . VAL A 1 80 ? -13.252 0.694 17.375 1.00 93.00 80 VAL A C 1
ATOM 637 O O . VAL A 1 80 ? -13.652 0.492 18.515 1.00 93.00 80 VAL A O 1
ATOM 640 N N . ARG A 1 81 ? -13.623 1.771 16.670 1.00 90.06 81 ARG A N 1
ATOM 641 C CA . ARG A 1 81 ? -14.510 2.808 17.227 1.00 90.06 81 ARG A CA 1
ATOM 642 C C . ARG A 1 81 ? -15.882 2.277 17.610 1.00 90.06 81 ARG A C 1
ATOM 644 O O . ARG A 1 81 ? -16.382 2.627 18.672 1.00 90.06 81 ARG A O 1
ATOM 651 N N . GLU A 1 82 ? -16.495 1.457 16.758 1.00 92.62 82 GLU A N 1
ATOM 652 C CA . GLU A 1 82 ? -17.781 0.818 17.068 1.00 92.62 82 GLU A CA 1
ATOM 653 C C . GLU A 1 82 ? -17.683 0.006 18.363 1.00 92.62 82 GLU A C 1
ATOM 655 O O . GLU A 1 82 ? -18.497 0.175 19.266 1.00 92.62 82 GLU A O 1
ATOM 660 N N . LEU A 1 83 ? -16.637 -0.816 18.487 1.00 93.69 83 LEU A N 1
ATOM 661 C CA . LEU A 1 83 ? -16.403 -1.633 19.676 1.00 93.69 83 LEU A CA 1
ATOM 662 C C . LEU A 1 83 ? -16.139 -0.787 20.929 1.00 93.69 83 LEU A C 1
ATOM 664 O O . LEU A 1 83 ? -16.595 -1.149 22.010 1.00 93.69 83 LEU A O 1
ATOM 668 N N . GLU A 1 84 ? -15.426 0.332 20.806 1.00 92.50 84 GLU A N 1
ATOM 669 C CA . GLU A 1 84 ? -15.198 1.270 21.912 1.00 92.50 84 GLU A CA 1
ATOM 670 C C . GLU A 1 84 ? -16.501 1.940 22.369 1.00 92.50 84 GLU A C 1
ATOM 672 O O . GLU A 1 84 ? -16.737 2.073 23.571 1.00 92.50 84 GLU A O 1
ATOM 677 N N . VAL A 1 85 ? -17.379 2.317 21.434 1.00 91.44 85 VAL A N 1
ATOM 678 C CA . VAL A 1 85 ? -18.704 2.875 21.748 1.00 91.44 85 VAL A CA 1
ATOM 679 C C . VAL A 1 85 ? -19.585 1.833 22.439 1.00 91.44 85 VA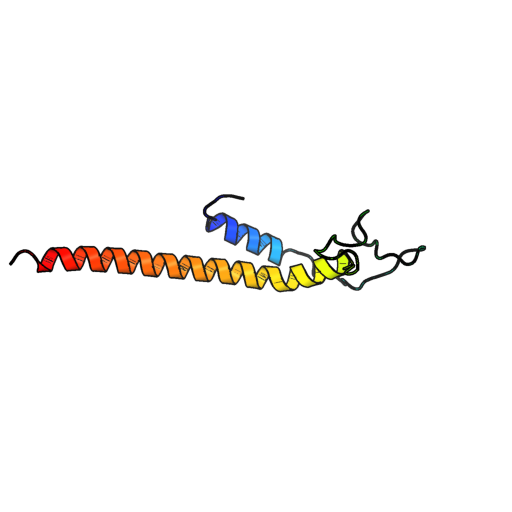L A C 1
ATOM 681 O O . VAL A 1 85 ? -20.170 2.135 23.481 1.00 91.44 85 VAL A O 1
ATOM 684 N N . ASP A 1 86 ? -19.636 0.605 21.922 1.00 88.62 86 ASP A N 1
ATOM 685 C CA . ASP A 1 86 ? -20.400 -0.497 22.520 1.00 88.62 86 ASP A CA 1
ATOM 686 C C . ASP A 1 86 ? -19.879 -0.849 23.928 1.00 88.62 86 ASP A C 1
ATOM 688 O O . ASP A 1 86 ? -20.652 -1.093 24.863 1.00 88.62 86 ASP A O 1
ATOM 692 N N . ALA A 1 87 ? -18.556 -0.827 24.119 1.00 89.81 87 ALA A N 1
ATOM 693 C CA . ALA A 1 87 ? -17.925 -1.041 25.418 1.00 89.81 87 ALA A CA 1
ATOM 694 C C . ALA A 1 87 ? -18.303 0.062 26.420 1.00 89.81 87 ALA A C 1
ATOM 696 O O . ALA A 1 87 ? -18.634 -0.229 27.567 1.00 89.81 87 ALA A O 1
ATOM 697 N N . LEU A 1 88 ? -18.323 1.328 25.996 1.00 85.31 88 LEU A N 1
ATOM 698 C CA . LEU A 1 88 ? -18.734 2.437 26.859 1.00 85.31 88 LEU A CA 1
ATOM 699 C C . LEU A 1 88 ? -20.216 2.336 27.250 1.00 85.31 88 LEU A C 1
ATOM 701 O O . LEU A 1 88 ? -20.552 2.498 28.423 1.00 85.31 88 LEU A O 1
ATOM 705 N N . GLN A 1 89 ? -21.097 2.010 26.302 1.00 81.19 89 GLN A N 1
ATOM 706 C CA . GLN A 1 89 ? -22.535 1.867 26.560 1.00 81.19 89 GLN A CA 1
ATOM 707 C C . GLN A 1 89 ? -22.858 0.692 27.493 1.00 81.19 89 GLN A C 1
ATOM 709 O O . GLN A 1 89 ? -23.725 0.814 28.363 1.00 81.19 89 GLN A O 1
ATOM 714 N N . SER A 1 90 ? -22.155 -0.434 27.346 1.00 75.88 90 SER A N 1
ATOM 715 C CA . SER A 1 90 ? -22.318 -1.601 28.224 1.00 75.88 90 SER A CA 1
ATOM 716 C C . SER A 1 90 ? -21.823 -1.341 29.650 1.00 75.88 90 SER A C 1
ATOM 718 O O . SER A 1 90 ? -22.452 -1.798 30.603 1.00 75.88 90 SER A O 1
ATOM 720 N N . VAL A 1 91 ? -20.770 -0.536 29.826 1.00 77.00 91 VAL A N 1
ATOM 721 C CA . VAL A 1 91 ? -20.335 -0.071 31.154 1.00 77.00 91 VAL A CA 1
ATOM 722 C C . VAL A 1 91 ? -21.385 0.842 31.791 1.00 77.00 91 VAL A C 1
ATOM 724 O O . VAL A 1 91 ? -21.734 0.645 32.950 1.00 77.00 91 VAL A O 1
ATOM 727 N N . THR A 1 92 ? -21.943 1.805 31.051 1.00 69.31 92 THR A N 1
ATOM 728 C CA . THR A 1 92 ? -22.959 2.726 31.599 1.00 69.31 92 THR A CA 1
ATOM 729 C C . THR A 1 92 ? -24.248 2.003 32.004 1.00 69.31 92 THR A C 1
ATOM 731 O O . THR A 1 92 ? -24.804 2.286 33.060 1.00 69.31 92 THR A O 1
ATOM 734 N N . THR A 1 93 ? -24.697 1.026 31.215 1.00 62.62 93 THR A N 1
ATOM 735 C CA . THR A 1 93 ? -25.913 0.242 31.513 1.00 62.62 93 THR A CA 1
ATOM 736 C C . THR A 1 93 ? -25.709 -0.853 32.566 1.00 62.62 93 THR A C 1
ATOM 738 O O . THR A 1 93 ? -26.681 -1.301 33.174 1.00 62.62 93 THR A O 1
ATOM 741 N N . GLY A 1 94 ? -24.467 -1.279 32.815 1.00 58.69 94 GLY A N 1
ATOM 742 C CA . GLY A 1 94 ? -24.125 -2.176 33.922 1.00 58.69 94 GLY A CA 1
ATOM 743 C C . GLY A 1 94 ? -24.187 -1.493 35.291 1.00 58.69 94 GLY A C 1
ATOM 744 O O . GLY A 1 94 ? -24.617 -2.116 36.256 1.00 58.69 94 GLY A O 1
ATOM 745 N N . VAL A 1 95 ? -23.832 -0.205 35.367 1.00 56.62 95 VAL A N 1
ATOM 746 C CA . VAL A 1 95 ? -23.849 0.573 36.621 1.00 56.62 95 VAL A CA 1
ATOM 747 C C . VAL A 1 95 ? -25.277 0.828 37.125 1.00 56.62 95 VAL A C 1
ATOM 749 O O . VAL A 1 95 ? -25.507 0.799 38.325 1.00 56.62 95 VAL A O 1
ATOM 752 N N . GLU A 1 96 ? -26.264 0.991 36.239 1.00 52.62 96 GLU A N 1
ATOM 753 C CA . GLU A 1 96 ? -27.667 1.211 36.646 1.00 52.62 96 GLU A CA 1
ATOM 754 C C . GLU A 1 96 ? -28.374 -0.046 37.194 1.00 52.62 96 GLU A C 1
ATOM 756 O O . GLU A 1 96 ? -29.476 0.057 37.730 1.00 52.62 96 GLU A O 1
ATOM 761 N N . ARG A 1 97 ? -27.782 -1.243 37.059 1.00 52.97 97 ARG A N 1
ATOM 762 C CA . ARG A 1 97 ? -28.400 -2.511 37.493 1.00 52.97 97 ARG A CA 1
ATOM 763 C C . ARG A 1 97 ? -27.952 -3.020 38.863 1.00 52.97 97 ARG A C 1
ATOM 765 O O . ARG A 1 97 ? -28.637 -3.890 39.391 1.00 52.97 97 ARG A O 1
ATOM 772 N N . ASP A 1 98 ? -26.865 -2.492 39.422 1.00 51.94 98 ASP A N 1
ATOM 773 C CA . ASP A 1 98 ? -26.295 -2.950 40.704 1.00 51.94 98 ASP A CA 1
ATOM 774 C C . ASP A 1 98 ? -26.749 -2.118 41.927 1.00 51.94 98 ASP A C 1
ATOM 776 O O . ASP A 1 98 ? -26.380 -2.435 43.054 1.00 51.94 98 ASP A O 1
ATOM 780 N N . ASP A 1 99 ? -27.592 -1.095 41.731 1.00 50.62 99 ASP A N 1
ATOM 781 C CA . ASP A 1 99 ? -28.094 -0.194 42.788 1.00 50.62 99 ASP A CA 1
ATOM 782 C C . ASP A 1 99 ? -29.503 -0.573 43.328 1.00 50.62 99 ASP A C 1
ATOM 784 O O . ASP A 1 99 ? -30.286 0.298 43.720 1.00 50.62 99 ASP A O 1
ATOM 788 N N . CYS A 1 100 ? -29.872 -1.862 43.364 1.00 44.56 100 CYS A N 1
ATOM 789 C CA . CYS A 1 100 ? -31.140 -2.339 43.960 1.00 44.56 100 CYS A CA 1
ATOM 790 C C . CYS A 1 100 ? -30.952 -3.431 45.018 1.00 44.56 100 CYS A C 1
ATOM 792 O O . CYS A 1 100 ? -30.357 -4.481 44.692 1.00 44.56 100 CYS A O 1
#

Radius of gyration: 22.73 Å; chains: 1; bounding box: 55×27×66 Å